Protein AF-A0A434RBP1-F1 (afdb_monomer)

Secondary structure (DSSP, 8-state):
--GGGSGGGB-SSSSPBP-TTSTTHHHHHHHHHHHHHHHHHHHHHHHHHHHHHHHHHGGG---TTHHHHHHHHHH-S-EETT--BTTB-HHHHHHHHHHHHHTTS-EE-S-SSSS-EEE-

Nearest PDB structures (foldseek):
  7n8b-assembly1_BZ  TM=6.831E-01  e=1.184E-01  Saccharomyces cerevisiae
  8ovj-assembly1_Sa  TM=7.829E-01  e=2.970E-01  Leishmania major strain Friedlin
  6p4g-assembly1_a  TM=6.936E-01  e=2.794E-01  Oryctolagus cuniculus
  6sgc-assembly1_a1  TM=6.641E-01  e=2.627E-01  Oryctolagus cuniculus
  8q87-assembly1_Ay  TM=6.231E-01  e=4.036E-01  Gallus gallus

Mean predicted aligned error: 5.18 Å

pLDDT: mean 91.93, std 8.16, range [48.91, 98.31]

Solvent-accessible surface area (backbone atoms only — not comparable to full-atom values): 6901 Å² total; per-residue (Å²): 131,67,72,86,74,37,75,51,30,51,44,95,77,78,84,45,64,56,43,92,92,40,89,65,31,70,58,23,50,53,49,43,50,53,52,50,52,55,50,50,52,54,51,50,55,52,49,50,57,32,50,52,46,33,60,71,48,48,85,77,55,85,52,88,34,44,65,63,52,54,53,44,52,75,75,38,83,61,41,59,38,59,47,67,54,101,64,24,49,43,68,56,29,38,53,48,50,52,50,34,40,78,67,67,34,39,42,80,71,62,91,54,99,64,91,38,30,32,22,100

Foldseek 3Di:
DDLQPDPLQADPPDRDGNDPPDPCPVVSVVVSVVVVVVVVVVVVVVQVVLLVLLVVCLVVDPQPCSVVVNVCLNVDQKDWLQDDDPRAHSVNSVVSVVVCVVSVSWDWDPPDPPRTIIHD

Structure (mmCIF, N/CA/C/O backbone):
data_AF-A0A434RBP1-F1
#
_entry.id   AF-A0A434RBP1-F1
#
loop_
_atom_site.group_PDB
_atom_site.id
_atom_site.type_symbol
_atom_site.label_atom_id
_atom_site.label_alt_id
_atom_site.label_comp_id
_atom_site.label_asym_id
_atom_site.label_entity_id
_atom_site.label_seq_id
_atom_site.pdbx_PDB_ins_code
_atom_site.Cartn_x
_atom_site.Cartn_y
_atom_site.Cartn_z
_atom_site.occupancy
_atom_site.B_iso_or_equiv
_atom_site.auth_seq_id
_atom_site.auth_comp_id
_atom_site.auth_asym_id
_atom_site.auth_atom_id
_atom_site.pdbx_PDB_model_num
ATOM 1 N N . MET A 1 1 ? -8.071 10.185 10.346 1.00 48.91 1 MET A N 1
ATOM 2 C CA . MET A 1 1 ? -8.800 10.748 11.510 1.00 48.91 1 MET A 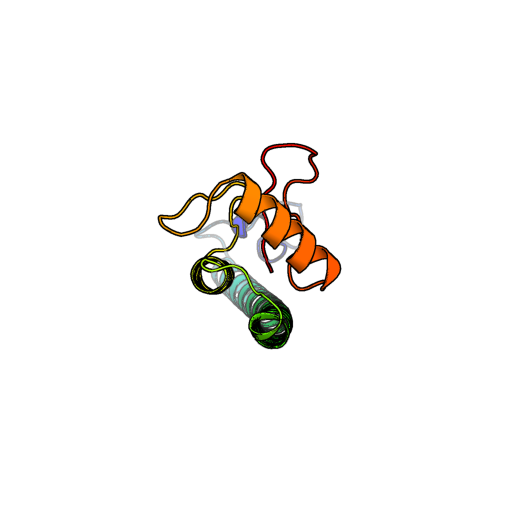CA 1
ATOM 3 C C . MET A 1 1 ? -8.872 9.673 12.580 1.00 48.91 1 MET A C 1
ATOM 5 O O . MET A 1 1 ? -9.163 8.541 12.227 1.00 48.91 1 MET A O 1
ATOM 9 N N . ALA A 1 2 ? -8.575 9.974 13.846 1.00 69.75 2 ALA A N 1
ATOM 10 C CA . ALA A 1 2 ? -8.623 8.954 14.899 1.00 69.75 2 ALA A CA 1
ATOM 11 C C . ALA A 1 2 ? -10.078 8.513 15.172 1.00 69.75 2 ALA A C 1
ATOM 13 O O . ALA A 1 2 ? -10.953 9.361 15.350 1.00 69.75 2 ALA A O 1
ATOM 14 N N . GLN A 1 3 ? -10.336 7.197 15.198 1.00 73.69 3 GLN A N 1
ATOM 15 C CA . GLN A 1 3 ? -11.675 6.588 15.343 1.00 73.69 3 GLN A CA 1
ATOM 16 C C . GLN A 1 3 ? -12.422 7.029 16.612 1.00 73.69 3 GLN A C 1
ATOM 18 O O . GLN A 1 3 ? -13.646 7.134 16.596 1.00 73.69 3 GLN A O 1
ATOM 23 N N . ALA A 1 4 ? -11.696 7.404 17.672 1.00 73.62 4 ALA A N 1
ATOM 24 C CA . ALA A 1 4 ? -12.254 8.010 18.886 1.00 73.62 4 ALA A CA 1
ATOM 25 C C . ALA A 1 4 ? -13.040 9.311 18.615 1.00 73.62 4 ALA A C 1
ATOM 27 O O . ALA A 1 4 ? -13.884 9.725 19.411 1.00 73.62 4 ALA A O 1
ATOM 28 N N . PHE A 1 5 ? -12.785 9.960 17.473 1.00 79.31 5 PHE A N 1
ATOM 29 C CA . PHE A 1 5 ? -13.500 11.154 17.046 1.00 79.31 5 PHE A CA 1
ATOM 30 C C . PHE A 1 5 ? -14.680 10.872 16.100 1.00 79.31 5 PHE A C 1
ATOM 32 O O . PHE A 1 5 ? -15.347 11.819 15.665 1.00 79.31 5 PHE A O 1
ATOM 39 N N . GLY A 1 6 ? -14.974 9.602 15.820 1.00 83.50 6 GLY A N 1
ATOM 40 C CA . GLY A 1 6 ? -16.025 9.185 14.901 1.00 83.50 6 GLY A CA 1
ATOM 41 C C . GLY A 1 6 ? -17.451 9.497 15.384 1.00 83.50 6 GLY A C 1
ATOM 42 O O . GLY A 1 6 ? -17.656 9.825 16.560 1.00 83.50 6 GLY A O 1
ATOM 43 N N . PRO A 1 7 ? -18.444 9.393 14.481 1.00 87.75 7 PRO A N 1
ATOM 44 C CA . PRO A 1 7 ? -19.864 9.541 14.803 1.00 87.75 7 PRO A CA 1
ATOM 45 C C . PRO A 1 7 ? -20.378 8.656 15.953 1.00 87.75 7 PRO A C 1
ATOM 47 O O . PRO A 1 7 ? -21.145 9.184 16.754 1.00 87.75 7 PRO A O 1
ATOM 50 N N . PRO A 1 8 ? -19.944 7.385 16.115 1.00 89.19 8 PRO A N 1
ATOM 51 C CA . PRO A 1 8 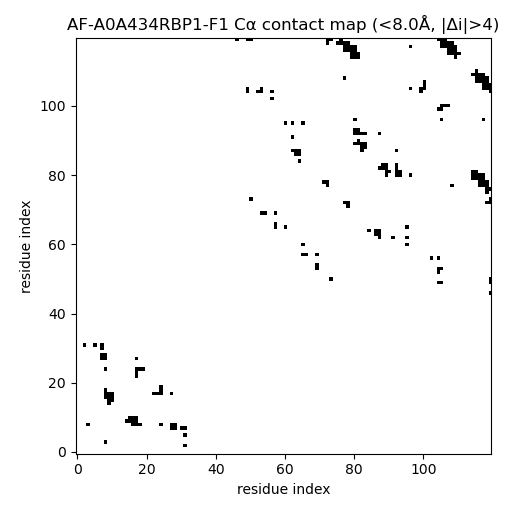? -20.442 6.509 17.183 1.00 89.19 8 PRO A CA 1
ATOM 52 C C . PRO A 1 8 ? -20.266 7.058 18.600 1.00 89.19 8 PRO A C 1
ATOM 54 O O . PRO A 1 8 ? -21.029 6.710 19.491 1.00 89.19 8 PRO A O 1
ATOM 57 N N . PHE A 1 9 ? -19.277 7.931 18.809 1.00 90.19 9 PHE A N 1
ATOM 58 C CA . PHE A 1 9 ? -18.976 8.525 20.111 1.00 90.19 9 PHE A CA 1
ATOM 59 C C . PHE A 1 9 ? -19.622 9.900 20.317 1.00 90.19 9 PHE A C 1
ATOM 61 O O . PHE A 1 9 ? -19.255 10.593 21.262 1.00 90.19 9 PHE A O 1
ATOM 68 N N . ARG A 1 10 ? -20.528 10.362 19.447 1.00 87.88 10 ARG A N 1
ATOM 69 C CA . ARG A 1 10 ? -21.270 11.616 19.667 1.00 87.88 10 ARG A CA 1
ATOM 70 C C . ARG A 1 10 ? -22.569 11.316 20.415 1.00 87.88 10 ARG A C 1
ATOM 72 O O . ARG A 1 10 ? -23.354 10.499 19.952 1.00 87.88 10 ARG A O 1
ATOM 79 N N . ALA A 1 11 ? -22.797 11.984 21.546 1.00 78.75 11 ALA A N 1
ATOM 80 C CA . ALA A 1 11 ? -24.082 11.913 22.237 1.00 78.75 11 ALA A CA 1
ATOM 81 C C . ALA A 1 11 ? -25.174 12.632 21.420 1.00 78.75 11 ALA A C 1
ATOM 83 O O . ALA A 1 11 ? -24.895 13.657 20.792 1.00 78.75 11 ALA A O 1
ATOM 84 N N . GLU A 1 12 ? -26.408 12.117 21.450 1.00 71.50 12 GLU A N 1
ATOM 85 C CA . GLU A 1 12 ? -27.545 12.651 20.677 1.00 71.50 12 GLU A CA 1
ATOM 86 C C . GLU A 1 12 ? -27.926 14.086 21.079 1.00 71.50 12 GLU A C 1
ATOM 88 O O . GLU A 1 12 ? -28.336 14.880 20.234 1.00 71.50 12 GLU A O 1
ATOM 93 N N . ALA A 1 13 ? -27.715 14.457 22.345 1.00 63.12 13 ALA A N 1
ATOM 94 C CA . ALA A 1 13 ? -28.002 15.788 22.868 1.00 63.12 13 ALA A CA 1
ATOM 95 C C . ALA A 1 13 ? -26.718 16.468 23.382 1.00 63.12 13 ALA A C 1
ATOM 97 O O . ALA A 1 13 ? -26.160 16.096 24.413 1.00 63.12 13 ALA A O 1
ATOM 98 N N . GLY A 1 14 ? -26.251 17.504 22.676 1.00 59.84 14 GLY A N 1
ATOM 99 C CA . GLY A 1 14 ? -25.355 18.514 23.261 1.00 59.84 14 GLY A CA 1
ATOM 100 C C . GLY A 1 14 ? -23.871 18.466 22.885 1.00 59.84 14 GLY A C 1
ATOM 101 O O . GLY A 1 14 ? -23.056 19.034 23.608 1.00 59.84 14 GLY A O 1
ATOM 102 N N . GLY A 1 15 ? -23.478 17.812 21.787 1.00 68.94 15 GLY A N 1
ATOM 103 C CA . GLY A 1 15 ? -22.108 17.908 21.244 1.00 68.94 15 GLY A CA 1
ATOM 104 C C . GLY A 1 15 ? -21.002 17.304 22.126 1.00 68.94 15 GLY A C 1
ATOM 105 O O . GLY A 1 15 ? -19.827 17.324 21.751 1.00 68.94 15 GLY A O 1
ATOM 106 N N . LYS A 1 16 ? -21.361 16.736 23.283 1.00 82.81 16 LYS A N 1
ATOM 107 C CA . LYS A 1 16 ? -20.449 16.010 24.166 1.00 82.81 16 LYS A CA 1
ATOM 108 C C . LYS A 1 16 ? -20.184 14.620 23.597 1.00 82.81 16 LYS A C 1
ATOM 110 O O . LYS A 1 16 ? -21.060 13.977 23.020 1.00 82.81 16 LYS A O 1
ATOM 115 N N . ARG A 1 17 ? -18.941 14.167 23.742 1.00 87.75 17 ARG A N 1
ATOM 116 C CA . ARG A 1 17 ? -18.524 12.834 23.308 1.00 87.75 17 ARG A CA 1
ATOM 117 C C . ARG A 1 17 ? -18.676 11.829 24.437 1.00 87.75 17 ARG A C 1
ATOM 119 O O . ARG A 1 17 ? -18.326 12.155 25.570 1.00 87.75 17 ARG A O 1
ATOM 126 N N . ILE A 1 18 ? -19.124 10.628 24.089 1.00 91.00 18 ILE A N 1
ATOM 127 C CA . ILE A 1 18 ? -19.201 9.480 24.990 1.00 91.00 18 ILE A CA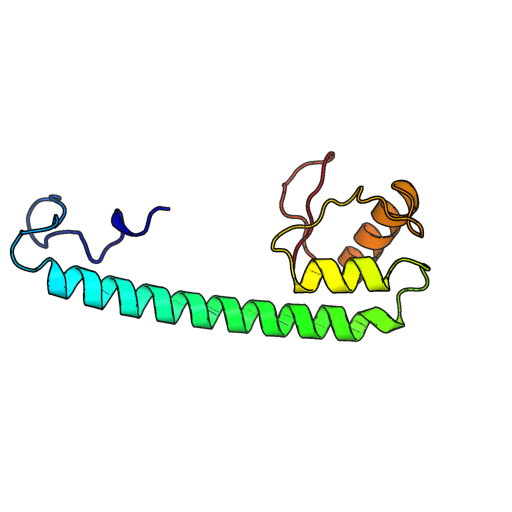 1
ATOM 128 C C . ILE A 1 18 ? -17.769 9.025 25.291 1.00 91.00 18 ILE A C 1
ATOM 130 O O . ILE A 1 18 ? -16.989 8.745 24.378 1.00 91.00 18 ILE A O 1
ATOM 134 N N . ARG A 1 19 ? -17.405 9.008 26.573 1.00 90.31 19 ARG A N 1
ATOM 135 C CA . ARG A 1 19 ? -16.077 8.631 27.079 1.00 90.31 19 ARG A CA 1
ATOM 136 C C . ARG A 1 19 ? -16.117 7.261 27.762 1.00 90.31 19 ARG A C 1
ATOM 138 O O . ARG A 1 19 ? -17.193 6.841 28.187 1.00 90.31 19 ARG A O 1
ATOM 145 N N . PRO A 1 20 ? -14.963 6.588 27.920 1.00 91.81 20 PRO A N 1
ATOM 146 C CA . PRO A 1 20 ? -14.884 5.374 28.726 1.00 91.81 20 PRO A CA 1
ATOM 147 C C . PRO A 1 20 ? -15.519 5.570 30.111 1.00 91.81 20 PRO A C 1
ATOM 149 O O . PRO A 1 20 ? -15.294 6.598 30.751 1.00 91.81 20 PRO A O 1
ATOM 152 N N . GLY A 1 21 ? -16.329 4.601 30.547 1.00 90.06 21 GLY A N 1
ATOM 153 C CA . GLY A 1 21 ? -17.049 4.638 31.827 1.00 90.06 21 GLY A CA 1
ATOM 154 C C . GLY A 1 21 ? -18.366 5.425 31.826 1.00 90.06 21 GLY A C 1
ATOM 155 O O . GLY A 1 21 ? -19.044 5.457 32.847 1.00 90.06 21 GLY A O 1
ATOM 156 N N . GLN A 1 22 ? -18.748 6.053 30.709 1.00 91.12 22 GLN A N 1
ATOM 157 C CA . GLN A 1 22 ? -20.061 6.689 30.567 1.00 91.12 22 GLN A CA 1
ATOM 158 C C . GLN A 1 22 ? -21.108 5.703 30.046 1.00 91.12 22 GLN A C 1
ATOM 160 O O . GLN A 1 22 ? -20.794 4.764 29.309 1.00 91.12 22 GLN A O 1
ATOM 165 N N . GLU A 1 23 ? -22.369 5.960 30.386 1.00 89.31 23 GLU A N 1
ATOM 166 C CA . GLU A 1 23 ? -23.501 5.216 29.843 1.00 89.31 23 GLU A CA 1
ATOM 167 C C . GLU A 1 23 ? -23.491 5.257 28.304 1.00 89.31 23 GLU A C 1
ATOM 169 O O . GLU A 1 23 ? -23.220 6.288 27.685 1.00 89.31 23 GLU A O 1
ATOM 174 N N . GLY A 1 24 ? -23.732 4.104 27.675 1.00 89.69 24 GLY A N 1
ATOM 175 C CA . GLY A 1 24 ? -23.724 3.968 26.217 1.00 89.69 24 GLY A CA 1
ATOM 176 C C . GLY A 1 24 ? -22.340 3.835 25.569 1.00 89.69 24 GLY A C 1
ATOM 177 O O . GLY A 1 24 ? -22.276 3.635 24.355 1.00 89.69 24 GLY A O 1
ATOM 178 N N . PHE A 1 25 ? -21.235 3.879 26.329 1.00 92.12 25 PHE A N 1
ATOM 179 C CA . PHE A 1 25 ? -19.884 3.723 25.769 1.00 92.12 25 PHE A CA 1
ATOM 180 C C . PHE A 1 25 ? -19.666 2.361 25.096 1.00 92.12 25 PHE A C 1
ATOM 182 O O . PHE A 1 25 ? -19.148 2.309 23.984 1.00 92.12 25 PHE A O 1
ATOM 189 N N . GLU A 1 26 ? -20.113 1.265 25.710 1.00 93.38 26 GLU A N 1
ATOM 190 C CA . GLU A 1 26 ? -19.985 -0.081 25.127 1.00 93.38 26 GLU A CA 1
ATOM 191 C C . GLU A 1 26 ? -20.719 -0.189 23.785 1.00 93.38 26 GLU A C 1
ATOM 193 O O . GLU A 1 26 ? -20.166 -0.663 22.793 1.00 93.38 26 GLU A O 1
ATOM 198 N N . ARG A 1 27 ? -21.941 0.355 23.713 1.00 92.44 27 ARG A N 1
ATOM 199 C CA . ARG A 1 27 ? -22.710 0.429 22.466 1.00 92.44 27 ARG A CA 1
ATOM 200 C C . ARG A 1 27 ? -21.989 1.269 21.410 1.00 92.44 27 ARG A C 1
ATOM 202 O O . ARG A 1 27 ? -21.943 0.863 20.249 1.00 92.44 27 ARG A O 1
ATOM 209 N N . ALA A 1 28 ? -21.417 2.412 21.793 1.00 92.12 28 ALA A N 1
ATOM 210 C CA . ALA A 1 28 ? -20.631 3.258 20.895 1.00 92.12 28 ALA A CA 1
ATOM 211 C C . ALA A 1 28 ? -19.415 2.510 20.320 1.00 92.12 28 ALA A C 1
ATOM 213 O O . ALA A 1 28 ? -19.149 2.606 19.121 1.00 92.12 28 ALA A O 1
ATOM 214 N N . VAL A 1 29 ? -18.722 1.713 21.141 1.00 93.19 29 VAL A N 1
ATOM 215 C CA . VAL A 1 29 ? -17.612 0.853 20.702 1.00 93.19 29 VAL A CA 1
ATOM 216 C C . VAL A 1 29 ? -18.093 -0.206 19.709 1.00 93.19 29 VAL A C 1
ATOM 218 O O . VAL A 1 29 ? -17.489 -0.341 18.647 1.00 93.19 29 VAL A O 1
ATOM 221 N N . CYS A 1 30 ? -19.197 -0.906 19.990 1.00 94.69 30 CYS A N 1
ATOM 222 C CA . CYS A 1 30 ? -19.760 -1.896 19.065 1.00 94.69 30 CYS A CA 1
ATOM 223 C C . CYS A 1 30 ? -20.114 -1.276 17.704 1.00 94.69 30 CYS A C 1
ATOM 225 O O . CYS A 1 30 ? -19.783 -1.834 16.659 1.00 94.69 30 CYS A O 1
ATOM 227 N N . LEU A 1 31 ? -20.738 -0.095 17.698 1.00 93.00 31 LEU A N 1
ATOM 228 C CA . LEU A 1 31 ? -21.058 0.624 16.462 1.00 93.00 31 LEU A CA 1
ATOM 229 C C . LEU A 1 31 ? -19.795 1.053 15.702 1.00 93.00 31 LEU A C 1
ATOM 231 O O . LEU A 1 31 ? -19.732 0.889 14.484 1.00 93.00 31 LEU A O 1
ATOM 235 N N . ALA A 1 32 ? -18.782 1.567 16.405 1.00 92.62 32 ALA A N 1
ATOM 236 C CA . ALA A 1 32 ? -17.502 1.930 15.801 1.00 92.62 32 ALA A CA 1
ATOM 237 C C . ALA A 1 32 ? -16.780 0.717 15.200 1.00 92.62 32 ALA A C 1
ATOM 239 O O . ALA A 1 32 ? -16.233 0.822 14.104 1.00 92.62 32 ALA A O 1
ATOM 240 N N . LEU A 1 33 ? -16.825 -0.435 15.874 1.00 93.62 33 LEU A N 1
ATOM 241 C CA . LEU A 1 33 ? -16.245 -1.682 15.383 1.00 93.62 33 LEU A CA 1
ATOM 242 C C . LEU A 1 33 ? -16.918 -2.138 14.086 1.00 93.62 33 LEU A C 1
ATOM 244 O O . LEU A 1 33 ? -16.228 -2.428 13.113 1.00 93.62 33 LEU A O 1
ATOM 248 N N . VAL A 1 34 ? -18.254 -2.158 14.042 1.00 94.75 34 VAL A N 1
ATOM 249 C CA . VAL A 1 34 ? -19.004 -2.559 12.840 1.00 94.75 34 VAL A CA 1
ATOM 250 C C . VAL A 1 34 ? -18.724 -1.611 11.671 1.00 94.75 34 VAL A C 1
ATOM 252 O O . VAL A 1 34 ? -18.503 -2.065 10.548 1.00 94.75 34 VAL A O 1
ATOM 255 N N . GLN A 1 35 ? -18.680 -0.300 11.923 1.00 92.31 35 GLN A N 1
ATOM 256 C CA . GLN A 1 35 ? -18.324 0.687 10.900 1.00 92.31 35 GLN A CA 1
ATOM 257 C C . GLN A 1 35 ? -16.894 0.484 10.387 1.00 92.31 35 GLN A C 1
ATOM 259 O O . GLN A 1 35 ? -16.688 0.426 9.175 1.00 92.31 35 GLN A O 1
ATOM 264 N N . GLY A 1 36 ? -15.928 0.306 11.292 1.00 92.38 36 GLY A N 1
ATOM 265 C CA . GLY A 1 36 ? -14.532 0.057 10.940 1.00 92.38 36 GLY A CA 1
ATOM 266 C C . GLY A 1 36 ? -14.342 -1.240 10.152 1.00 92.38 36 GLY A C 1
ATOM 267 O O . GLY A 1 36 ? -13.622 -1.247 9.158 1.00 92.38 36 GLY A O 1
ATOM 268 N N . ALA A 1 37 ? -15.038 -2.315 10.530 1.00 95.56 37 ALA A N 1
ATOM 269 C CA . ALA A 1 37 ? -15.019 -3.576 9.794 1.00 95.56 37 ALA A CA 1
ATOM 270 C C . ALA A 1 37 ? -15.580 -3.409 8.373 1.00 95.56 37 ALA A C 1
ATOM 272 O O . ALA A 1 37 ? -14.962 -3.850 7.405 1.00 95.56 37 ALA A O 1
ATOM 273 N N . ALA A 1 38 ? -16.710 -2.709 8.221 1.00 95.56 38 ALA A N 1
ATOM 274 C CA . ALA A 1 38 ? -17.292 -2.441 6.909 1.00 95.56 38 ALA A CA 1
ATOM 275 C C . ALA A 1 38 ? -16.369 -1.585 6.021 1.00 95.56 38 ALA A C 1
ATOM 277 O O . ALA A 1 38 ? -16.257 -1.840 4.821 1.00 95.56 38 ALA A O 1
ATOM 278 N N . GLU A 1 39 ? -15.698 -0.580 6.588 1.00 94.88 39 GLU A N 1
ATOM 279 C CA . GLU A 1 39 ? -14.703 0.234 5.879 1.00 94.88 39 GLU A CA 1
ATOM 280 C C . GLU A 1 39 ? -13.476 -0.587 5.468 1.00 94.88 39 GLU A C 1
ATOM 282 O O . GLU A 1 39 ? -13.058 -0.512 4.312 1.00 94.88 39 GLU A O 1
ATOM 287 N N . ALA A 1 40 ? -12.954 -1.427 6.365 1.00 95.62 40 ALA A N 1
ATOM 288 C CA . ALA A 1 40 ? -11.837 -2.321 6.077 1.00 95.62 40 ALA A CA 1
ATOM 289 C C . ALA A 1 40 ? -12.165 -3.294 4.934 1.00 95.62 40 ALA A C 1
ATOM 291 O O . ALA A 1 40 ? -11.363 -3.446 4.017 1.00 95.62 40 ALA A O 1
ATOM 292 N N . CYS A 1 41 ? -13.364 -3.889 4.916 1.00 97.56 41 CYS A N 1
ATOM 293 C CA . CYS A 1 41 ? -13.800 -4.750 3.813 1.00 97.56 41 CYS A CA 1
ATOM 294 C C .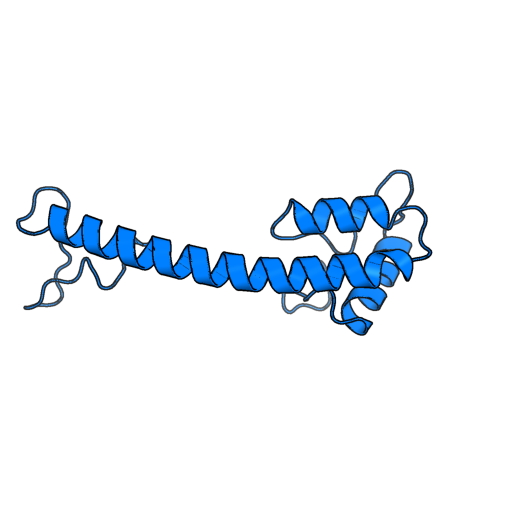 CYS A 1 41 ? -13.875 -3.997 2.475 1.00 97.56 41 CYS A C 1
ATOM 296 O O . CYS A 1 41 ? -13.470 -4.536 1.444 1.00 97.56 41 CYS A O 1
ATOM 298 N N . ARG A 1 42 ? -14.360 -2.746 2.469 1.00 97.38 42 ARG A N 1
ATOM 299 C CA . ARG A 1 42 ? -14.394 -1.921 1.248 1.00 97.38 42 ARG A CA 1
ATOM 300 C C . ARG A 1 42 ? -12.988 -1.610 0.736 1.00 97.38 42 ARG A C 1
ATOM 302 O O . ARG A 1 42 ? -12.748 -1.752 -0.462 1.00 97.38 42 ARG A O 1
ATOM 309 N N . LEU A 1 43 ? -12.071 -1.236 1.631 1.00 96.00 43 LEU A N 1
ATOM 310 C CA . LEU A 1 43 ? -10.666 -0.995 1.291 1.00 96.00 43 LEU A CA 1
ATOM 311 C C . LEU A 1 43 ? -9.992 -2.266 0.769 1.00 96.00 43 LEU A C 1
ATOM 313 O O . LEU A 1 43 ? -9.338 -2.221 -0.267 1.00 96.00 43 LEU A O 1
ATOM 317 N N . ALA A 1 44 ? -10.210 -3.412 1.417 1.00 96.31 44 ALA A N 1
ATOM 318 C CA . ALA A 1 44 ? -9.675 -4.695 0.972 1.00 96.31 44 ALA A CA 1
ATOM 319 C C . ALA A 1 44 ? -10.169 -5.064 -0.436 1.00 96.31 44 ALA A C 1
ATOM 321 O O . ALA A 1 44 ? -9.378 -5.487 -1.275 1.00 96.31 44 ALA A O 1
ATOM 322 N N . ALA A 1 45 ? -11.453 -4.842 -0.737 1.00 97.75 45 ALA A N 1
ATOM 323 C CA . ALA A 1 45 ? -11.996 -5.076 -2.073 1.00 97.75 45 ALA A CA 1
ATOM 324 C C . ALA A 1 45 ? -11.379 -4.141 -3.131 1.00 97.75 45 ALA A C 1
ATOM 326 O O . ALA A 1 45 ? -11.153 -4.552 -4.269 1.00 97.75 45 ALA A O 1
ATOM 327 N N . GLU A 1 46 ? -11.112 -2.881 -2.779 1.00 96.25 46 GLU A N 1
ATOM 328 C CA . GLU A 1 46 ? -10.417 -1.940 -3.660 1.00 96.25 46 GLU A CA 1
ATOM 329 C C . GLU A 1 46 ? -8.961 -2.347 -3.911 1.00 96.25 46 GLU A C 1
ATOM 331 O O . GLU A 1 46 ? -8.535 -2.390 -5.069 1.00 96.25 46 GLU A O 1
ATOM 336 N N . LEU A 1 47 ? -8.223 -2.688 -2.853 1.00 96.25 47 LEU A N 1
ATOM 337 C CA . LEU A 1 47 ? -6.842 -3.156 -2.945 1.00 96.25 47 LEU A CA 1
ATOM 338 C C . LEU A 1 47 ? -6.750 -4.452 -3.745 1.00 96.25 47 LEU A C 1
ATOM 340 O O . LEU A 1 47 ? -5.898 -4.543 -4.617 1.00 96.25 47 LEU A O 1
ATOM 344 N N . SER A 1 48 ? -7.666 -5.404 -3.546 1.00 97.44 48 SER A N 1
ATOM 345 C CA . SER A 1 48 ? -7.701 -6.657 -4.315 1.00 97.44 48 SER A CA 1
ATOM 346 C C . SER A 1 48 ? -7.767 -6.400 -5.822 1.00 97.44 48 SER A C 1
ATOM 348 O O . SER A 1 48 ? -6.950 -6.928 -6.573 1.00 97.44 48 SER A O 1
ATOM 350 N N . ARG A 1 49 ? -8.666 -5.512 -6.275 1.00 97.69 49 ARG A N 1
ATOM 351 C CA . ARG A 1 49 ? -8.769 -5.154 -7.704 1.00 97.69 49 ARG A CA 1
AT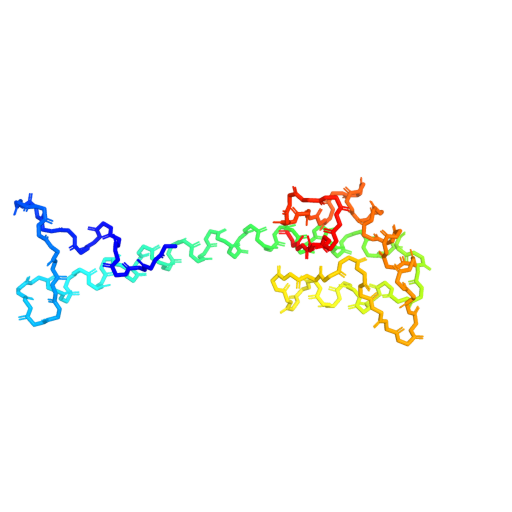OM 352 C C . ARG A 1 49 ? -7.495 -4.492 -8.236 1.00 97.69 49 ARG A C 1
ATOM 354 O O . ARG A 1 49 ? -7.098 -4.723 -9.377 1.00 97.69 49 ARG A O 1
ATOM 361 N N . ARG A 1 50 ? -6.851 -3.643 -7.430 1.00 97.62 50 ARG A N 1
ATOM 362 C CA . ARG A 1 50 ? -5.600 -2.962 -7.810 1.00 97.62 50 ARG A CA 1
ATOM 363 C C . A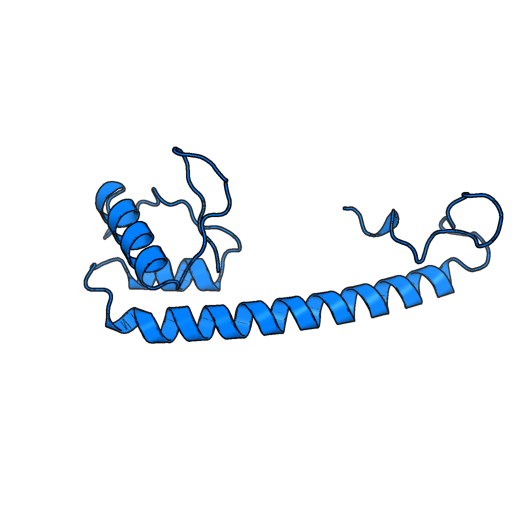RG A 1 50 ? -4.423 -3.941 -7.858 1.00 97.62 50 ARG A C 1
ATOM 365 O O . ARG A 1 50 ? -3.653 -3.903 -8.815 1.00 97.62 50 ARG A O 1
ATOM 372 N N . SER A 1 51 ? -4.340 -4.868 -6.907 1.00 98.06 51 SER A N 1
ATOM 373 C CA . SER A 1 51 ? -3.368 -5.964 -6.891 1.00 98.06 51 SER A CA 1
ATOM 374 C C . SER A 1 51 ? -3.510 -6.863 -8.117 1.00 98.06 51 SER A C 1
ATOM 376 O O . SER A 1 51 ? -2.514 -7.166 -8.768 1.00 98.06 51 SER A O 1
ATOM 378 N N . GLU A 1 52 ? -4.735 -7.237 -8.497 1.00 98.19 52 GLU A N 1
ATOM 379 C CA . GLU A 1 52 ? -4.995 -8.003 -9.724 1.00 98.19 52 GLU A CA 1
ATOM 380 C C . GLU A 1 52 ? -4.502 -7.262 -10.973 1.00 98.19 52 GLU A C 1
ATOM 382 O O . GLU A 1 52 ? -3.830 -7.850 -11.823 1.00 98.19 52 GLU A O 1
ATOM 387 N N . LYS A 1 53 ? -4.759 -5.949 -11.065 1.00 98.12 53 LYS A N 1
ATOM 388 C CA . LYS A 1 53 ? -4.250 -5.114 -12.162 1.00 98.12 53 LYS A CA 1
ATOM 389 C C . LYS A 1 53 ? -2.722 -5.072 -12.182 1.00 98.12 53 LYS A C 1
ATOM 391 O O . LYS A 1 53 ? -2.132 -5.213 -13.255 1.00 98.12 53 LYS A O 1
ATOM 396 N N . LEU A 1 54 ? -2.075 -4.925 -11.023 1.00 98.31 54 LEU A N 1
ATOM 397 C CA . LEU A 1 54 ? -0.616 -4.960 -10.904 1.00 98.31 54 LEU A CA 1
ATOM 398 C C . LEU A 1 54 ? -0.046 -6.304 -11.383 1.00 98.31 54 LEU A C 1
ATOM 400 O O . LEU A 1 54 ? 0.878 -6.331 -12.199 1.00 98.31 54 LEU A O 1
ATOM 404 N N . LEU A 1 55 ? -0.620 -7.417 -10.927 1.00 97.88 55 LEU A N 1
ATOM 405 C CA . LEU A 1 55 ? -0.199 -8.760 -11.325 1.00 97.88 55 LEU A CA 1
ATOM 406 C C . LEU A 1 55 ? -0.396 -8.994 -12.829 1.00 97.88 55 LEU A C 1
ATOM 408 O O . LEU A 1 55 ? 0.493 -9.532 -13.487 1.00 97.88 55 LEU A O 1
ATOM 412 N N . ALA A 1 56 ? -1.501 -8.516 -13.405 1.00 97.81 56 ALA A N 1
ATOM 413 C CA . ALA A 1 56 ? -1.769 -8.622 -14.839 1.00 97.81 56 ALA A CA 1
ATOM 414 C C . ALA A 1 56 ? -0.772 -7.829 -1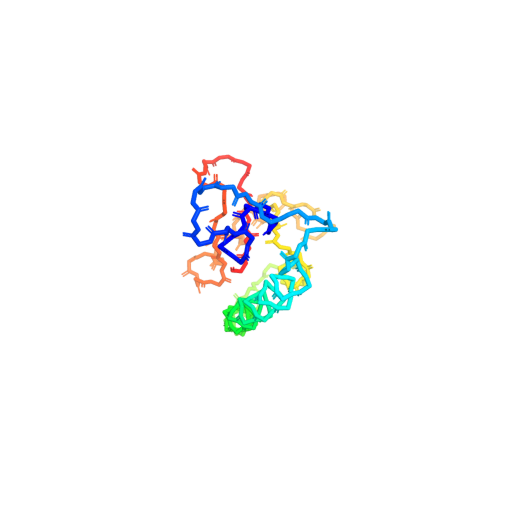5.706 1.00 97.81 56 ALA A C 1
ATOM 416 O O . ALA A 1 56 ? -0.520 -8.191 -16.861 1.00 97.81 56 ALA A O 1
ATOM 417 N N . VAL A 1 57 ? -0.190 -6.741 -15.185 1.00 97.06 57 VAL A N 1
ATOM 418 C CA . VAL A 1 57 ? 0.836 -5.972 -15.908 1.00 97.06 57 VAL A CA 1
ATOM 419 C C . VAL A 1 57 ? 2.259 -6.449 -15.640 1.00 97.06 57 VAL A C 1
ATOM 421 O O . VAL A 1 57 ? 3.140 -6.120 -16.435 1.00 97.06 57 VAL A O 1
ATOM 424 N N . ALA A 1 58 ? 2.501 -7.225 -14.581 1.00 95.50 58 ALA A N 1
ATOM 425 C CA . ALA A 1 58 ? 3.838 -7.678 -14.199 1.00 95.50 58 ALA A CA 1
ATOM 426 C C . ALA A 1 58 ? 4.622 -8.348 -15.353 1.00 95.50 58 ALA A C 1
ATOM 428 O O . ALA A 1 58 ? 5.777 -7.970 -15.560 1.00 95.50 58 ALA A O 1
ATOM 429 N N . PRO A 1 59 ? 4.025 -9.215 -16.205 1.00 95.12 59 PRO A N 1
ATOM 430 C CA . PRO A 1 59 ? 4.727 -9.808 -17.351 1.00 95.12 59 PRO A CA 1
ATOM 431 C C . PRO A 1 59 ? 5.171 -8.797 -18.422 1.00 95.12 59 PRO A C 1
ATOM 433 O O . PRO A 1 59 ? 6.029 -9.093 -19.250 1.00 95.12 59 PRO A O 1
ATOM 436 N N . LYS A 1 60 ? 4.593 -7.588 -18.435 1.00 95.06 60 LYS A N 1
ATOM 437 C CA . LYS A 1 60 ? 4.937 -6.514 -19.383 1.00 95.06 60 LYS A CA 1
ATOM 438 C C . LYS A 1 60 ? 6.178 -5.728 -18.938 1.00 95.06 60 LYS A C 1
ATOM 440 O O . LYS A 1 60 ? 6.674 -4.891 -19.697 1.00 95.06 60 LYS A O 1
ATOM 445 N N . LEU A 1 61 ? 6.670 -5.960 -17.720 1.00 93.94 61 LEU A N 1
ATOM 446 C CA . LEU A 1 61 ? 7.815 -5.264 -17.141 1.00 93.94 61 LEU A CA 1
ATOM 447 C C . LEU A 1 61 ? 9.105 -6.003 -17.507 1.00 93.94 61 LEU A C 1
ATOM 449 O O . LEU A 1 61 ? 9.318 -7.145 -17.122 1.00 93.94 61 LEU A O 1
ATOM 453 N N . ARG A 1 62 ? 9.995 -5.335 -18.245 1.00 87.94 62 ARG A N 1
ATOM 454 C CA . ARG A 1 62 ? 11.263 -5.928 -18.717 1.00 87.94 62 ARG A CA 1
ATOM 455 C C . ARG A 1 62 ? 12.460 -5.642 -17.803 1.00 87.94 62 ARG A C 1
ATOM 457 O O . ARG A 1 62 ? 13.563 -6.112 -18.062 1.00 87.94 62 ARG A O 1
ATOM 464 N N . SER A 1 63 ? 12.272 -4.836 -16.760 1.00 89.56 63 SER A N 1
ATOM 465 C CA . SER A 1 63 ? 13.347 -4.444 -15.846 1.00 89.56 63 SER A CA 1
ATOM 466 C C . SER A 1 63 ? 13.738 -5.607 -14.931 1.00 89.56 63 SER A C 1
ATOM 468 O O . SER A 1 63 ? 12.875 -6.199 -14.292 1.00 89.56 63 SER A O 1
ATOM 470 N N . LYS A 1 64 ? 15.042 -5.876 -14.782 1.00 86.19 64 LYS A N 1
ATOM 471 C CA . LYS A 1 64 ? 15.570 -6.980 -13.955 1.00 86.19 64 LYS A CA 1
ATOM 472 C C . LYS A 1 64 ? 15.115 -6.943 -12.482 1.00 86.19 64 LYS A C 1
ATOM 474 O O . LYS A 1 64 ? 14.998 -7.993 -11.868 1.00 86.19 64 LYS A O 1
ATOM 479 N N . GLY A 1 65 ? 14.842 -5.758 -11.928 1.00 90.81 65 GLY A N 1
ATOM 480 C CA . GLY A 1 65 ? 14.317 -5.569 -10.565 1.00 90.81 65 GLY A CA 1
ATOM 481 C C . GLY A 1 65 ? 12.801 -5.346 -10.475 1.00 90.81 65 GLY A C 1
ATOM 482 O O . GLY A 1 65 ? 12.323 -4.877 -9.449 1.00 90.81 65 GLY A O 1
ATOM 483 N N . ALA A 1 66 ? 12.036 -5.605 -11.543 1.00 94.44 66 ALA A N 1
ATOM 484 C CA . ALA A 1 66 ? 10.588 -5.385 -11.528 1.00 94.44 66 ALA A CA 1
ATOM 485 C C . ALA A 1 66 ? 9.863 -6.297 -10.527 1.00 94.44 66 ALA A C 1
ATOM 487 O O . ALA A 1 66 ? 8.927 -5.843 -9.877 1.00 94.44 66 ALA A O 1
ATOM 488 N N . GLY A 1 67 ? 10.323 -7.544 -10.373 1.00 95.12 67 GLY A N 1
ATOM 489 C CA . GLY A 1 67 ? 9.769 -8.489 -9.398 1.00 95.12 67 GLY A CA 1
ATOM 490 C C . GLY A 1 67 ? 9.845 -7.961 -7.965 1.00 95.12 67 GLY A C 1
ATOM 491 O O . GLY A 1 67 ? 8.834 -7.965 -7.271 1.00 95.12 67 GLY A O 1
ATOM 492 N N . ASP A 1 68 ? 10.996 -7.410 -7.564 1.00 94.12 68 ASP A N 1
ATOM 493 C CA . ASP A 1 68 ? 11.191 -6.807 -6.236 1.00 94.12 68 ASP A CA 1
ATOM 494 C C . ASP A 1 68 ? 10.189 -5.666 -5.982 1.00 94.12 68 ASP A C 1
ATOM 496 O O . ASP A 1 68 ? 9.623 -5.548 -4.899 1.00 94.12 68 ASP A O 1
ATOM 500 N N . VAL A 1 69 ? 9.939 -4.830 -6.997 1.00 96.19 69 VAL A N 1
ATOM 501 C CA . VAL A 1 69 ? 8.998 -3.703 -6.891 1.00 96.19 69 VAL A CA 1
ATOM 502 C C . VAL A 1 69 ? 7.552 -4.180 -6.814 1.00 96.19 69 VAL A C 1
ATOM 504 O O . VAL A 1 69 ? 6.789 -3.640 -6.019 1.00 96.19 69 VAL A O 1
ATOM 507 N N . VAL A 1 70 ? 7.173 -5.190 -7.601 1.00 96.69 70 VAL A N 1
ATOM 508 C CA . VAL A 1 70 ? 5.835 -5.799 -7.521 1.00 96.69 70 VAL A CA 1
ATOM 509 C C . VAL A 1 70 ? 5.618 -6.418 -6.142 1.00 96.69 70 VAL A C 1
ATOM 511 O O . VAL A 1 70 ? 4.575 -6.191 -5.540 1.00 96.69 70 VAL A O 1
ATOM 514 N N . PHE A 1 71 ? 6.611 -7.138 -5.616 1.00 96.19 71 PHE A N 1
ATOM 515 C CA . PHE A 1 71 ? 6.551 -7.707 -4.273 1.00 96.19 71 PHE A CA 1
ATOM 516 C C . PHE A 1 71 ? 6.347 -6.622 -3.209 1.00 96.19 71 PHE A C 1
ATOM 518 O O . PHE A 1 71 ? 5.445 -6.744 -2.385 1.00 96.19 71 PHE A O 1
ATOM 525 N N . LEU A 1 72 ? 7.126 -5.538 -3.254 1.00 96.81 72 LEU A N 1
ATOM 526 C CA . LEU A 1 72 ? 6.984 -4.435 -2.300 1.00 96.81 72 LEU A CA 1
ATOM 527 C C . LEU A 1 72 ? 5.624 -3.742 -2.404 1.00 96.81 72 LEU A C 1
ATOM 529 O O . LEU A 1 72 ? 5.010 -3.488 -1.381 1.00 96.81 72 LEU A O 1
ATOM 533 N N . LEU A 1 73 ? 5.113 -3.489 -3.610 1.00 97.25 73 LEU A N 1
ATOM 534 C CA . LEU A 1 73 ? 3.790 -2.875 -3.794 1.00 97.25 73 LEU A CA 1
ATOM 535 C C . LEU A 1 73 ? 2.635 -3.727 -3.249 1.00 97.25 73 LEU A C 1
ATOM 537 O O . LEU A 1 73 ? 1.572 -3.186 -2.967 1.00 97.25 73 LEU A O 1
ATOM 541 N N . LEU A 1 74 ? 2.823 -5.043 -3.128 1.00 97.31 74 LEU A N 1
ATOM 542 C CA . LEU A 1 74 ? 1.835 -5.952 -2.541 1.00 97.31 74 LEU A CA 1
ATOM 543 C C . LEU A 1 74 ? 1.959 -6.076 -1.014 1.00 97.31 74 LEU A C 1
ATOM 545 O O . LEU A 1 74 ? 1.025 -6.567 -0.387 1.00 97.31 74 LEU A O 1
ATOM 549 N N . ASN A 1 75 ? 3.090 -5.670 -0.426 1.00 97.31 75 ASN A N 1
ATOM 550 C CA . ASN A 1 75 ? 3.369 -5.821 1.009 1.00 97.31 75 ASN A CA 1
ATOM 551 C C . ASN A 1 75 ? 3.422 -4.488 1.771 1.00 97.31 75 ASN A C 1
ATOM 553 O O . ASN A 1 75 ? 3.242 -4.483 2.983 1.00 97.31 75 ASN A O 1
ATOM 557 N N . GLU A 1 76 ? 3.662 -3.376 1.080 1.00 96.88 76 GLU A N 1
ATOM 558 C CA . GLU A 1 76 ? 3.840 -2.051 1.669 1.00 96.88 76 GLU A CA 1
ATOM 559 C C . GLU A 1 76 ? 2.759 -1.088 1.169 1.00 96.88 76 GLU A C 1
ATOM 561 O O . GLU A 1 76 ? 2.473 -1.029 -0.029 1.00 96.88 76 GLU A O 1
ATOM 566 N N . ASP A 1 77 ? 2.225 -0.252 2.064 1.00 93.88 77 ASP A N 1
ATOM 567 C CA . ASP A 1 77 ? 1.225 0.771 1.712 1.00 93.88 77 ASP A CA 1
ATOM 568 C C . ASP A 1 77 ? 1.770 1.806 0.711 1.00 93.88 77 ASP A C 1
ATOM 570 O O . ASP A 1 77 ? 1.030 2.377 -0.098 1.00 93.88 77 ASP A O 1
ATOM 574 N N . ALA A 1 78 ? 3.076 2.085 0.783 1.00 96.44 78 ALA A N 1
ATOM 575 C CA . ALA A 1 78 ? 3.743 3.070 -0.051 1.00 96.44 78 ALA A CA 1
ATOM 576 C C . ALA A 1 78 ? 5.212 2.710 -0.312 1.00 96.44 78 ALA A C 1
ATOM 578 O O . ALA A 1 78 ? 5.998 2.482 0.604 1.00 96.44 78 ALA A O 1
ATOM 579 N N . VAL A 1 79 ? 5.617 2.773 -1.579 1.00 97.44 79 VAL A N 1
ATOM 580 C CA . VAL A 1 79 ? 6.978 2.505 -2.047 1.00 97.44 79 VAL A CA 1
ATOM 581 C C . VAL A 1 79 ? 7.579 3.766 -2.660 1.00 97.44 79 VAL A C 1
ATOM 583 O O . VAL A 1 79 ? 6.948 4.474 -3.448 1.00 97.44 79 VAL A O 1
ATOM 586 N N . ALA A 1 80 ? 8.834 4.061 -2.325 1.00 96.50 80 ALA A N 1
ATOM 587 C CA . ALA A 1 80 ? 9.531 5.210 -2.887 1.00 96.50 80 ALA A CA 1
ATOM 588 C C . ALA A 1 80 ? 9.818 5.031 -4.386 1.00 96.50 80 ALA A C 1
ATOM 590 O O . ALA A 1 80 ? 10.465 4.073 -4.807 1.00 96.50 80 ALA A O 1
ATOM 591 N N . GLY A 1 81 ? 9.462 6.036 -5.191 1.00 94.81 81 GLY A N 1
ATOM 592 C CA . GLY A 1 81 ? 9.746 6.081 -6.630 1.00 94.81 81 GLY A CA 1
ATOM 593 C C . GLY A 1 81 ? 11.228 6.075 -7.004 1.00 94.81 81 GLY A C 1
ATOM 594 O O . GLY A 1 81 ? 11.598 5.890 -8.163 1.00 94.81 81 GLY A O 1
ATOM 595 N N . SER A 1 82 ? 12.086 6.330 -6.021 1.00 94.19 82 SER A N 1
ATOM 596 C CA . SER A 1 82 ? 13.540 6.318 -6.130 1.00 94.19 82 SER A CA 1
ATOM 597 C C . SER A 1 82 ? 14.184 5.147 -5.392 1.00 94.19 82 SER A C 1
ATOM 599 O O . SER A 1 82 ? 15.377 5.230 -5.108 1.00 94.19 82 SER A O 1
ATOM 601 N N . LEU A 1 83 ? 13.417 4.100 -5.059 1.00 94.69 83 LEU A N 1
ATOM 602 C CA . LEU A 1 83 ? 13.934 2.879 -4.447 1.00 94.69 83 LEU A CA 1
ATOM 603 C C . LEU A 1 83 ? 15.162 2.371 -5.213 1.00 94.69 83 LEU A C 1
ATOM 605 O O . LEU A 1 83 ? 15.196 2.367 -6.445 1.00 94.69 83 LEU A O 1
ATOM 609 N N . THR A 1 84 ? 16.164 1.924 -4.467 1.00 94.31 84 THR A N 1
ATOM 610 C CA . THR A 1 84 ? 17.360 1.290 -5.012 1.00 94.31 84 THR A CA 1
ATOM 611 C C . THR A 1 84 ? 17.499 -0.109 -4.446 1.00 94.31 84 THR A C 1
ATOM 613 O O . THR A 1 84 ? 17.507 -0.277 -3.230 1.00 94.31 84 THR A O 1
ATOM 616 N N . THR A 1 85 ? 17.660 -1.096 -5.321 1.00 90.38 85 THR A N 1
ATOM 617 C CA . THR A 1 85 ? 17.991 -2.476 -4.945 1.00 90.38 85 THR A CA 1
ATOM 618 C C . THR A 1 85 ? 19.270 -2.899 -5.660 1.00 90.38 85 THR A C 1
ATOM 620 O O . THR A 1 85 ? 19.770 -2.194 -6.541 1.00 90.38 85 THR A O 1
ATOM 623 N N . LYS A 1 86 ? 19.793 -4.085 -5.333 1.00 90.31 86 LYS A N 1
ATOM 624 C CA . LYS A 1 86 ? 20.960 -4.666 -6.017 1.00 90.31 86 LYS A CA 1
ATOM 625 C C . LYS A 1 86 ? 20.791 -4.721 -7.546 1.00 90.31 86 LYS A C 1
ATOM 627 O O . LYS A 1 86 ? 21.774 -4.610 -8.270 1.00 90.31 86 LYS A O 1
ATOM 632 N N . ASN A 1 87 ? 19.556 -4.877 -8.032 1.00 88.62 87 ASN A N 1
ATOM 633 C CA . ASN A 1 87 ? 19.232 -5.026 -9.454 1.00 88.62 87 ASN A CA 1
ATOM 634 C C . ASN A 1 87 ? 18.474 -3.822 -10.042 1.00 88.62 87 ASN A C 1
ATOM 636 O O . ASN A 1 87 ? 18.064 -3.870 -11.205 1.00 88.62 87 ASN A O 1
ATOM 640 N N . LEU A 1 88 ? 18.266 -2.753 -9.266 1.00 93.56 88 LEU A N 1
ATOM 641 C CA . LEU A 1 88 ? 17.459 -1.607 -9.671 1.00 93.56 88 LEU A CA 1
ATOM 642 C C . LEU A 1 88 ? 18.094 -0.300 -9.190 1.00 93.56 88 LEU A C 1
ATOM 644 O O . LEU A 1 88 ? 18.087 0.018 -8.004 1.00 93.56 88 LEU A O 1
ATOM 648 N N . SER A 1 89 ? 18.630 0.485 -10.126 1.00 94.75 89 SER A N 1
ATOM 649 C CA . SER A 1 89 ? 19.128 1.829 -9.822 1.00 94.75 89 SER A CA 1
ATOM 650 C C . SER A 1 89 ? 17.976 2.818 -9.634 1.00 94.75 89 SER A C 1
ATOM 652 O O . SER A 1 89 ? 16.884 2.625 -10.169 1.00 94.75 89 SER A O 1
ATOM 654 N N . ARG A 1 90 ? 18.241 3.955 -8.979 1.00 94.62 90 ARG A N 1
ATOM 655 C CA . ARG A 1 90 ? 17.226 5.002 -8.757 1.00 94.62 90 ARG A CA 1
ATOM 656 C C . ARG A 1 90 ? 16.597 5.526 -10.055 1.00 94.62 90 ARG A C 1
ATOM 658 O O . ARG A 1 90 ? 15.452 5.960 -10.060 1.00 94.62 90 ARG A O 1
ATOM 665 N N . PHE A 1 91 ? 17.349 5.524 -11.160 1.00 94.06 91 PHE A N 1
ATOM 666 C CA . PHE A 1 91 ? 16.866 5.977 -12.468 1.00 94.06 91 PHE A CA 1
ATOM 667 C C . PHE A 1 91 ? 16.009 4.906 -13.148 1.00 94.06 91 PHE A C 1
ATOM 669 O O . PHE A 1 91 ? 14.999 5.233 -13.768 1.00 94.06 91 PHE A O 1
ATOM 676 N N . ALA A 1 92 ? 16.390 3.632 -13.005 1.00 94.62 92 ALA A N 1
ATOM 677 C CA . ALA A 1 92 ? 15.589 2.511 -13.478 1.00 94.62 92 ALA A CA 1
ATOM 678 C C . ALA A 1 92 ? 14.269 2.399 -12.697 1.00 94.62 92 ALA A C 1
ATOM 680 O O . ALA A 1 92 ? 13.230 2.186 -13.314 1.00 94.62 92 ALA A O 1
ATOM 681 N N . ALA A 1 93 ? 14.290 2.625 -11.378 1.00 95.31 93 ALA A N 1
ATOM 682 C CA . ALA A 1 93 ? 13.093 2.674 -10.542 1.00 95.31 93 ALA A CA 1
ATOM 683 C C . ALA A 1 93 ? 12.127 3.778 -10.990 1.00 95.31 93 ALA A C 1
ATOM 685 O O . ALA A 1 93 ? 10.956 3.500 -11.224 1.00 95.31 93 ALA A O 1
ATOM 686 N N . ARG A 1 94 ? 12.619 5.005 -11.220 1.00 94.62 94 ARG A N 1
ATOM 687 C CA . ARG A 1 94 ? 11.781 6.111 -11.719 1.00 94.62 94 ARG A CA 1
ATOM 688 C C . ARG A 1 94 ? 11.072 5.759 -13.027 1.00 94.62 94 ARG A C 1
ATOM 690 O O . ARG A 1 94 ? 9.855 5.877 -13.100 1.00 94.62 94 ARG A O 1
ATOM 697 N N . ARG A 1 95 ? 11.813 5.246 -14.017 1.00 95.19 95 ARG A N 1
ATOM 698 C CA . ARG A 1 95 ? 11.242 4.803 -15.304 1.00 95.19 95 ARG A CA 1
ATOM 699 C C . ARG A 1 95 ? 10.247 3.656 -15.136 1.00 95.19 95 ARG A C 1
ATOM 701 O O . ARG A 1 95 ? 9.238 3.606 -15.831 1.00 95.19 95 ARG A O 1
ATOM 708 N N . LEU A 1 96 ? 10.521 2.730 -14.217 1.00 96.44 96 LEU A N 1
ATOM 709 C CA . LEU A 1 96 ? 9.616 1.628 -13.906 1.00 96.44 96 LEU A CA 1
ATOM 710 C C . LEU A 1 96 ? 8.296 2.140 -13.310 1.00 96.44 96 LEU A C 1
ATOM 712 O O . LEU A 1 96 ? 7.237 1.730 -13.770 1.00 96.44 96 LEU A O 1
ATOM 716 N N . PHE A 1 97 ? 8.340 3.067 -12.352 1.00 96.44 97 PHE A N 1
ATOM 717 C CA . PHE A 1 97 ? 7.139 3.672 -11.766 1.00 96.44 97 PHE A CA 1
ATOM 718 C C . PHE A 1 97 ? 6.378 4.577 -12.742 1.00 96.44 97 PHE A C 1
ATOM 720 O O . PHE A 1 97 ? 5.150 4.620 -12.707 1.00 96.44 97 PHE A O 1
ATOM 727 N N . GLU A 1 98 ? 7.068 5.282 -13.640 1.00 94.88 98 GLU A N 1
ATOM 728 C CA . GLU A 1 98 ? 6.430 5.982 -14.765 1.00 94.88 98 GLU A CA 1
ATOM 729 C C . GLU A 1 98 ? 5.687 4.992 -15.666 1.00 94.88 98 GLU A C 1
ATOM 731 O O . GLU A 1 98 ? 4.523 5.208 -16.000 1.00 94.88 98 GLU A O 1
ATOM 736 N N . ARG A 1 99 ? 6.318 3.858 -15.998 1.00 96.69 99 ARG A N 1
ATOM 737 C CA . ARG A 1 99 ? 5.685 2.812 -16.802 1.00 96.69 99 ARG A CA 1
ATOM 738 C C . ARG A 1 99 ? 4.482 2.182 -16.098 1.00 96.69 99 ARG A C 1
ATOM 740 O O . ARG A 1 99 ? 3.464 1.961 -16.743 1.00 96.69 99 ARG A O 1
ATOM 747 N N . LEU A 1 100 ? 4.580 1.903 -14.801 1.00 97.12 100 LEU A N 1
ATOM 748 C CA . LEU A 1 100 ? 3.476 1.358 -14.007 1.00 97.12 100 LEU A CA 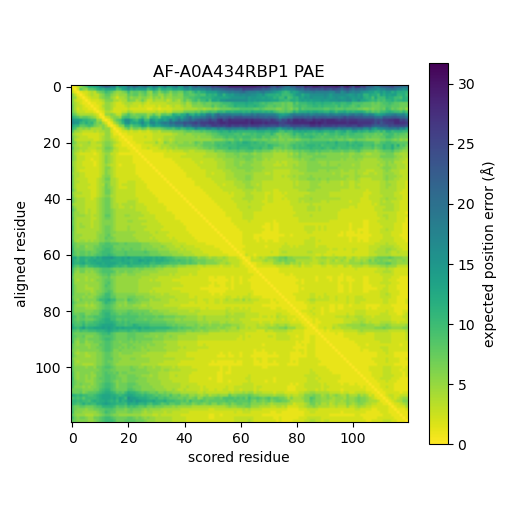1
ATOM 749 C C . LEU A 1 100 ? 2.285 2.325 -13.939 1.00 97.12 100 LEU A C 1
ATOM 751 O O . LEU A 1 100 ? 1.150 1.877 -14.055 1.00 97.12 100 LEU A O 1
ATOM 755 N N . GLN A 1 101 ? 2.524 3.636 -13.830 1.00 95.75 101 GLN A N 1
ATOM 756 C CA . GLN A 1 101 ? 1.458 4.646 -13.900 1.00 95.75 101 GLN A CA 1
ATOM 757 C C . GLN A 1 101 ? 0.816 4.734 -15.284 1.00 95.75 101 GLN A C 1
ATOM 759 O O . GLN A 1 101 ? -0.400 4.831 -15.375 1.00 95.75 101 GLN A O 1
ATOM 764 N N . GLN A 1 102 ? 1.603 4.668 -16.364 1.00 96.19 102 GLN A N 1
ATOM 765 C CA . GLN A 1 102 ? 1.063 4.629 -17.733 1.00 96.19 102 GLN A CA 1
ATOM 766 C C . GLN A 1 102 ? 0.191 3.394 -17.982 1.00 96.19 102 GLN A C 1
ATOM 768 O O . GLN A 1 102 ? -0.722 3.434 -18.797 1.00 96.19 102 GLN A O 1
ATOM 773 N N . LEU A 1 103 ? 0.495 2.287 -17.303 1.00 96.62 103 LEU A N 1
ATOM 774 C CA . LEU A 1 103 ? -0.310 1.066 -17.304 1.00 96.62 103 LEU A CA 1
ATOM 775 C C . LEU A 1 103 ? -1.423 1.097 -16.244 1.00 96.62 103 LEU A C 1
ATOM 777 O O . LEU A 1 103 ? -2.109 0.094 -16.051 1.00 96.62 103 LEU A O 1
ATOM 781 N N . GLU A 1 104 ? -1.570 2.229 -15.548 1.00 96.06 104 GLU A N 1
ATOM 782 C CA . GLU A 1 104 ? -2.534 2.480 -14.480 1.00 96.06 104 GLU A CA 1
ATOM 783 C C . GLU A 1 104 ? -2.518 1.417 -13.364 1.00 96.06 104 GLU A C 1
ATOM 785 O O . GLU A 1 104 ? -3.550 1.117 -12.762 1.00 96.06 104 GLU A O 1
ATOM 790 N N . ALA A 1 105 ? -1.360 0.804 -13.120 1.00 97.31 105 ALA A N 1
ATOM 791 C CA . ALA A 1 105 ? -1.178 -0.268 -12.144 1.00 97.31 105 ALA A CA 1
ATOM 792 C C . ALA A 1 105 ? -0.805 0.242 -10.745 1.00 97.31 105 ALA A C 1
ATOM 794 O O . ALA A 1 105 ? -0.859 -0.515 -9.784 1.00 97.31 105 ALA A O 1
ATOM 795 N N . VAL A 1 106 ? -0.399 1.510 -10.644 1.00 97.19 106 VAL A N 1
ATOM 796 C CA . VAL A 1 106 ? -0.062 2.192 -9.390 1.00 97.19 106 VAL A CA 1
ATOM 797 C C . VAL A 1 106 ? -0.518 3.644 -9.457 1.00 97.19 106 VAL A C 1
ATOM 799 O O . VAL A 1 106 ? -0.645 4.217 -10.544 1.00 97.19 106 VAL A O 1
ATOM 802 N N . ARG A 1 107 ? -0.674 4.266 -8.290 1.00 95.94 107 ARG A N 1
ATOM 803 C CA . ARG A 1 107 ? -0.958 5.697 -8.128 1.00 95.94 107 ARG A CA 1
ATOM 804 C C . ARG A 1 107 ? 0.170 6.407 -7.402 1.00 95.94 107 ARG A C 1
ATOM 806 O O . ARG A 1 107 ? 0.835 5.838 -6.541 1.00 95.94 107 ARG A O 1
ATOM 813 N N . GLU A 1 108 ? 0.358 7.673 -7.736 1.00 96.19 108 GLU A N 1
ATOM 814 C CA . GLU A 1 108 ? 1.200 8.587 -6.970 1.00 96.19 108 GLU A CA 1
ATOM 815 C C . GLU A 1 108 ? 0.428 9.063 -5.729 1.00 96.19 108 GLU A C 1
ATOM 817 O O . GLU A 1 108 ? -0.762 9.366 -5.817 1.00 96.19 108 GLU A O 1
ATOM 822 N N . LEU A 1 109 ? 1.084 9.073 -4.567 1.00 96.38 109 LEU A N 1
ATOM 823 C CA . LEU A 1 109 ? 0.448 9.342 -3.271 1.00 96.38 109 LEU A CA 1
ATOM 824 C C . LEU A 1 109 ? 0.838 10.685 -2.646 1.00 96.38 109 LEU A C 1
ATOM 826 O O . LEU A 1 109 ? 0.196 11.124 -1.699 1.00 96.38 109 LEU A O 1
ATOM 830 N N . SER A 1 110 ? 1.921 11.312 -3.102 1.00 94.00 110 SER A N 1
ATOM 831 C CA . SER A 1 110 ? 2.528 12.468 -2.435 1.00 94.00 110 SER A CA 1
ATOM 832 C C . SER A 1 110 ? 2.088 13.824 -2.996 1.00 94.00 110 SER A C 1
ATOM 834 O O . SER A 1 110 ? 2.337 14.837 -2.349 1.00 94.00 110 SER A O 1
ATOM 836 N N . GLY A 1 111 ? 1.491 13.885 -4.188 1.00 91.81 111 GLY A N 1
ATOM 837 C CA . GLY A 1 111 ? 1.031 15.117 -4.837 1.00 91.81 111 GLY A CA 1
ATOM 838 C C . GLY A 1 111 ? 2.148 16.095 -5.217 1.00 91.81 111 GLY A C 1
ATOM 839 O O . GLY A 1 111 ? 1.893 17.287 -5.367 1.00 91.81 111 GLY A O 1
ATOM 840 N N . ARG A 1 112 ? 3.400 15.632 -5.338 1.00 88.75 112 ARG A N 1
ATOM 841 C CA . ARG A 1 112 ? 4.587 16.490 -5.529 1.00 88.75 112 ARG A CA 1
ATOM 842 C C . ARG A 1 112 ? 5.495 16.015 -6.659 1.00 88.75 112 ARG A C 1
ATOM 844 O O . ARG A 1 112 ? 5.513 14.843 -7.022 1.00 88.75 112 ARG A O 1
ATOM 851 N N . ALA A 1 113 ? 6.303 16.934 -7.189 1.00 83.06 113 ALA A N 1
ATOM 852 C CA . ALA A 1 113 ? 7.222 16.649 -8.294 1.00 83.06 113 ALA A CA 1
ATOM 853 C C . ALA A 1 113 ? 8.461 15.823 -7.880 1.00 83.06 113 ALA A C 1
ATOM 855 O O . ALA A 1 113 ? 9.032 15.105 -8.700 1.00 83.06 113 ALA A O 1
ATOM 856 N N . SER A 1 114 ? 8.882 15.896 -6.612 1.00 86.50 114 SER A N 1
ATOM 857 C CA . SER A 1 114 ? 10.069 15.217 -6.069 1.00 86.50 114 SER A CA 1
ATOM 858 C C . SER A 1 114 ? 9.708 14.286 -4.905 1.00 86.50 114 SER A C 1
ATOM 860 O O . SER A 1 114 ? 8.650 14.428 -4.308 1.00 86.50 114 SER A O 1
ATOM 862 N N . PHE A 1 115 ? 10.567 13.308 -4.582 1.00 89.00 115 PHE A N 1
ATOM 863 C CA . PHE A 1 115 ? 10.342 12.345 -3.484 1.00 89.00 115 PHE A CA 1
ATOM 864 C C . PHE A 1 115 ? 8.959 11.663 -3.532 1.00 89.00 115 PHE A C 1
ATOM 866 O O . PHE A 1 115 ? 8.244 11.582 -2.533 1.00 89.00 115 PHE A O 1
ATOM 873 N N . ARG A 1 116 ? 8.561 11.218 -4.726 1.00 95.31 116 ARG A N 1
ATOM 874 C CA . ARG A 1 116 ? 7.250 10.609 -4.979 1.00 95.31 116 ARG A CA 1
ATOM 875 C C . ARG A 1 116 ? 7.146 9.237 -4.317 1.00 95.31 116 ARG A C 1
ATOM 877 O O . ARG A 1 116 ? 8.067 8.424 -4.443 1.00 95.31 116 ARG A O 1
ATOM 884 N N . LEU A 1 117 ? 6.023 8.998 -3.652 1.00 97.25 117 LEU A N 1
ATOM 885 C CA . LEU A 1 117 ? 5.615 7.689 -3.151 1.00 97.25 117 LEU A CA 1
ATOM 886 C C . LEU A 1 117 ? 4.530 7.117 -4.057 1.00 97.25 117 LEU A C 1
ATOM 888 O O . LEU A 1 117 ? 3.665 7.851 -4.540 1.00 97.25 117 LEU A O 1
ATOM 892 N N . PHE A 1 11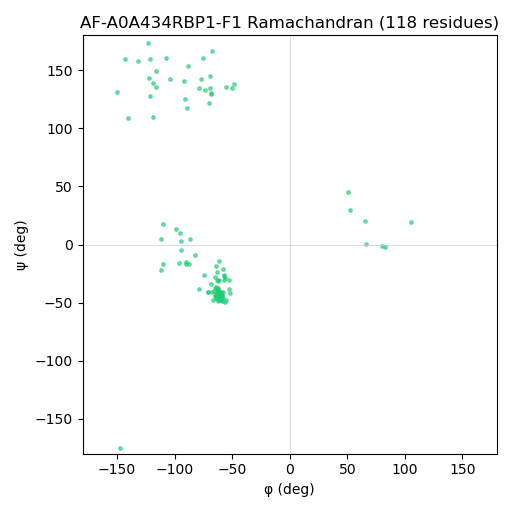8 ? 4.586 5.810 -4.263 1.00 97.50 118 PHE A N 1
ATOM 893 C CA . PHE A 1 118 ? 3.648 5.063 -5.081 1.00 97.50 118 PHE A CA 1
ATOM 894 C C . PHE A 1 118 ? 2.998 3.963 -4.263 1.00 97.50 118 PHE A C 1
ATOM 896 O O . PHE A 1 118 ? 3.664 3.332 -3.452 1.00 97.50 118 PHE A O 1
ATOM 903 N N . GLY A 1 119 ? 1.723 3.715 -4.509 1.00 97.25 119 GLY A N 1
ATOM 904 C CA . GLY A 1 119 ? 0.997 2.597 -3.920 1.00 97.25 119 GLY A CA 1
ATOM 905 C C . GLY A 1 119 ? -0.051 2.084 -4.888 1.00 97.25 119 GLY A C 1
ATOM 906 O O . GLY A 1 119 ? -0.133 2.549 -6.033 1.00 97.25 119 GLY A O 1
ATOM 907 N N . LEU A 1 120 ? -0.841 1.127 -4.417 1.00 97.00 120 LEU A N 1
ATOM 908 C CA . LEU A 1 120 ? -1.927 0.548 -5.191 1.00 97.00 120 LEU A CA 1
ATOM 909 C C . LEU A 1 120 ? -3.090 1.507 -5.351 1.00 97.00 120 LEU A C 1
ATOM 911 O O . LEU A 1 120 ? -3.647 2.059 -4.373 1.00 97.00 120 LEU A O 1
#

Radius of gyration: 20.47 Å; Cα contacts (8 Å, |Δi|>4): 122; chains: 1; bounding box: 49×28×51 Å

Sequence (120 aa):
MAQAFGPPFRAEAGGKRIRPGQEGFERAVCLALVQGAAEACRLAAELSRRSEKLLAVAPKLRSKGAGDVVFLLLNEDAVAGSLTTKNLSRFAARRLFERLQQLEAVRELSGRASFRLFGL